Protein 7ZOI (pdb70)

CATH classification: 2.80.10.50

Sequence (124 aa):
KTIWLQGFNNKYVNSKNGQGAMWCDSDAPQAWELFTVVDAGNGKIALRGNNGMYVSSENGEQAITCNRPAIQGWEAFDWLETADGKVSLRGSNNGLFISSENGAAAMTCTRPTASGWEAFGYSVV

Solvent-accessible surface area: 5792 Å² total; per-residue (Å²): 106,37,0,73,5,46,6,112,44,104,80,30,1,13,0,52,52,18,130,44,30,3,82,0,48,15,118,56,42,138,68,102,12,47,0,37,20,30,112,31,34,160,72,60,26,0,2,86,7,60,45,33,54,24,1,0,0,13,61,21,135,115,22,0,11,0,61,62,103,36,61,151,50,92,4,20,0,28,63,66,80,61,111,142,28,90,0,5,0,81,5,58,50,34,39,18,5,0,0,32,55,21,92,44,20,1,26,0,54,75,98,99,45,80,27,98,6,15,0,12,57,49,88,106

Organism: Chitinophaga pinensis (strain ATCC 43595 / DSM 2588 / LMG 13176 / NBRC 15968 / NCIMB 11800 / UQM 2034) (NCBI:txid485918)

B-factor: mean 16.6, std 6.65, range [5.25, 39.19]

Nearest PDB structures (foldseek):
  7zoi-assembly1_A  TM=1.008E+00  e=3.936E-26  Chitinophaga pinensis DSM 2588
  7zoh-assembly3_C  TM=9.986E-01  e=6.927E-21  Chitinophaga pinensis DSM 2588
  7zau-assembly2_C  TM=8.916E-01  e=9.794E-08  Homo sapiens
  3p53-assembly2_B  TM=8.639E-01  e=6.249E-08  Homo sapiens
  4gov-assembly2_B  TM=8.565E-01  e=5.279E-08  Homo sapiens

Radius of gyration: 12.44 Å; Cα contacts (8 Å, |Δi|>4): 358; chains: 1; bounding box: 29×32×31 Å

Secondary structure (DSSP, 8-state):
-EE--B-TTS-EEE-GGGSSB-EEEESS--GGG-EEEEEEETTEEEEE-TTS-EEE-GGGSS--EEEESS--SSS-BEEEE-TTS-EEEE-TTSPEEE-GGGSS--EEEESS--GGG-BB--B-

Foldseek 3Di:
DKKWWQALLRATWFQVLQPDFIARDHNDDDQRRMWDWADPPPQWTWTQHNNRFTWFQVLQPDHIHGHHNDDDQRGTWHWDADPVGWTWTQTNVCFTWFNVSRPDGIHRHHNDDDRRRTIDMDHD

InterPro domains:
  IPR001223 Glycoside hydrolase family 18, catalytic domain [PF00704] (593-853)
  IPR001223 Glycoside hydrolase family 18, catalytic domain [PS51910] (592-871)
  IPR001547 Glycoside hydrolase, family 5 [PF00150] (99-390)
  IPR008999 Actin-crosslinking [SSF50405] (451-570)
  IPR008999 Actin-crosslinking [SSF50405] (889-1008)
  IPR011583 Chitinase II/V-like, catalytic domain [SM00636] (592-853)
  IPR017853 Glycoside hydrolase superfamily [SSF51445] (20-405)
  IPR017853 Glycoside hydrolase superfamily [SSF51445] (591-883)
  IPR026444 Secretion system, C-terminal sorting domain [PF18962] (1039-1115)
  IPR026444 Secretion system, C-terminal sorting domain [TIGR04183] (1039-1115)
  IPR050386 Glycosyl Hydrolase 5 (Cellulase A) [PTHR31297] (25-396)

Structure (mmCIF, N/CA/C/O backbone):
data_7ZOI
#
_entry.id   7ZOI
#
_cell.length_a   31.659
_cell.length_b   53.712
_cell.length_c   56.556
_cell.angle_alpha   90.000
_cell.angle_beta   90.000
_cell.angle_gamma   90.000
#
_symmetry.space_group_name_H-M   'P 21 21 21'
#
loop_
_entity.id
_entity.type
_entity.pdbx_description
1 polymer 'Glycoside hydrolase family 18'
2 water water
#
loop_
_atom_site.group_PDB
_atom_site.id
_atom_site.type_symbol
_atom_site.label_atom_id
_atom_site.label_alt_id
_atom_site.label_comp_id
_atom_site.label_asym_id
_atom_site.label_entity_id
_atom_site.label_seq_id
_atom_site.pdbx_PDB_ins_code
_atom_site.Cartn_x
_atom_site.Cartn_y
_atom_site.Cartn_z
_atom_site.occupancy
_atom_site.B_iso_or_equiv
_atom_site.auth_seq_id
_atom_site.auth_comp_id
_atom_site.auth_asym_id
_atom_site.auth_atom_id
_atom_site.pdbx_PDB_model_num
ATOM 1 N N . LYS A 1 17 ? 17.38600 -6.47100 -25.29900 1.000 28.16000 450 LYS A N 1
ATOM 2 C CA . LYS A 1 17 ? 17.86000 -5.25600 -24.64900 1.000 27.24000 450 LYS A CA 1
ATOM 3 C C . LYS A 1 17 ? 17.59900 -5.30600 -23.14600 1.000 22.91000 450 LYS A C 1
ATOM 4 O O . LYS A 1 17 ? 16.60400 -5.86400 -22.69400 1.000 22.77000 450 LYS A O 1
ATOM 10 N N . THR A 1 18 ? 18.49400 -4.70800 -22.37100 1.000 18.62000 451 THR A N 1
ATOM 11 C CA . THR A 1 18 ? 18.44700 -4.78300 -20.92200 1.000 17.16000 451 THR A CA 1
ATOM 12 C C . THR A 1 18 ? 18.27800 -3.38300 -20.34600 1.000 15.29000 451 THR A C 1
ATOM 13 O O . THR A 1 18 ? 18.92700 -2.43500 -20.79500 1.000 15.81000 451 THR A O 1
ATOM 17 N N . ILE A 1 19 ? 17.37300 -3.24800 -19.37000 1.000 11.30000 452 ILE A N 1
ATOM 18 C CA . ILE A 1 19 ? 16.94300 -1.95100 -18.86400 1.000 11.49000 452 ILE A CA 1
ATOM 19 C C . ILE A 1 19 ? 16.86200 -1.95800 -17.34000 1.000 10.56000 452 ILE A C 1
ATOM 20 O O . ILE A 1 19 ? 16.80700 -3.00900 -16.69500 1.000 10.57000 452 ILE A O 1
ATOM 25 N N . TRP A 1 20 ? 16.85800 -0.75900 -16.76900 1.000 8.23000 453 TRP A N 1
ATOM 26 C CA . TRP A 1 20 ? 16.35400 -0.54300 -15.42200 1.000 7.98000 453 TRP A CA 1
ATOM 27 C C . TRP A 1 20 ? 15.00700 0.15200 -15.52400 1.000 10.37000 453 TRP A C 1
ATOM 28 O O . TRP A 1 20 ? 14.63100 0.67900 -16.57900 1.000 11.20000 453 TRP A O 1
ATOM 39 N N . LEU A 1 21 ? 14.28500 0.17100 -14.40300 1.000 8.41000 454 LEU A N 1
ATOM 40 C CA . LEU A 1 21 ? 12.96800 0.79900 -14.31100 1.000 6.83000 454 LEU A CA 1
ATOM 41 C C . LEU A 1 21 ? 12.91600 1.67800 -13.07000 1.000 6.50000 454 LEU A C 1
ATOM 42 O O . LEU A 1 21 ? 12.95300 1.17000 -11.94900 1.000 9.30000 454 LEU A O 1
ATOM 47 N N . GLN A 1 22 ? 12.85500 2.99300 -13.26300 1.000 6.87000 455 GLN A N 1
ATOM 48 C CA . GLN A 1 22 ? 12.80900 3.94200 -12.15600 1.000 7.43000 455 GLN A CA 1
ATOM 49 C C . GLN A 1 22 ? 11.36700 4.37700 -11.91600 1.000 8.42000 455 GLN A C 1
ATOM 50 O O . GLN A 1 22 ? 10.71400 4.90900 -12.81700 1.000 8.32000 455 GLN A O 1
ATOM 56 N N . GLY A 1 23 ? 10.88200 4.16600 -10.69500 1.000 8.28000 456 GLY A N 1
ATOM 57 C CA . GLY A 1 23 ? 9.51500 4.49200 -10.36100 1.000 8.67000 456 GLY A CA 1
ATOM 58 C C . GLY A 1 23 ? 9.30900 5.94900 -9.98200 1.000 10.09000 456 GLY A C 1
ATOM 59 O O . GLY A 1 23 ? 10.23100 6.76900 -9.96600 1.000 11.12000 456 GLY A O 1
ATOM 60 N N . PHE A 1 24 ? 8.04100 6.25700 -9.66900 1.000 10.68000 457 PHE A N 1
ATOM 61 C CA . PHE A 1 24 ? 7.61200 7.61300 -9.34800 1.000 12.63000 457 PHE A CA 1
ATOM 62 C C . PHE A 1 24 ? 8.36000 8.18700 -8.16000 1.000 12.14000 457 PHE A C 1
ATOM 63 O O . PHE A 1 24 ? 8.57200 9.40300 -8.10100 1.000 12.47000 457 PHE A O 1
ATOM 71 N N . ASN A 1 25 ? 8.74400 7.34200 -7.20100 1.000 10.94000 458 ASN A N 1
ATOM 72 C CA . ASN A 1 25 ? 9.48300 7.71800 -6.00400 1.000 13.08000 458 ASN A CA 1
ATOM 73 C C . ASN A 1 25 ? 10.97800 7.88300 -6.24700 1.000 12.47000 458 ASN A C 1
ATOM 74 O O . ASN A 1 25 ? 11.73500 8.02800 -5.28000 1.000 16.29000 458 ASN A O 1
ATOM 79 N N . ASN A 1 26 ? 11.41800 7.82200 -7.50500 1.000 12.00000 459 ASN A N 1
ATOM 80 C CA . ASN A 1 26 ? 12.82700 7.91800 -7.90600 1.000 12.24000 459 ASN A CA 1
ATOM 81 C C . ASN A 1 26 ? 13.69200 6.76400 -7.38600 1.000 13.27000 459 ASN A C 1
ATOM 82 O O . ASN A 1 26 ? 14.92200 6.87100 -7.35700 1.000 14.44000 459 ASN A O 1
ATOM 87 N N . LYS A 1 27 ? 13.07300 5.65800 -6.97600 1.000 10.56000 460 LYS A N 1
ATOM 88 C CA . LYS A 1 27 ? 13.78000 4.42600 -6.67200 1.000 11.76000 460 LYS A CA 1
ATOM 89 C C . LYS A 1 27 ? 13.61100 3.45800 -7.84700 1.000 10.14000 460 LYS A C 1
ATOM 90 O O . LYS A 1 27 ? 12.90800 3.75100 -8.81500 1.000 9.52000 460 LYS A O 1
ATOM 96 N N . TYR A 1 28 ? 14.26400 2.30300 -7.77100 1.000 11.14000 461 TYR A N 1
ATOM 97 C CA . TYR A 1 28 ? 14.35800 1.37800 -8.89600 1.000 8.89000 461 TYR A CA 1
ATOM 98 C C . TYR A 1 28 ? 13.69100 0.04600 -8.59200 1.000 9.26000 461 TYR A C 1
ATOM 99 O O . TYR A 1 28 ? 13.75500 -0.45300 -7.46700 1.000 10.46000 461 TYR A O 1
ATOM 108 N N . VAL A 1 29 ? 13.02400 -0.49900 -9.61300 1.000 8.38000 462 VAL A N 1
ATOM 109 C CA . VAL A 1 29 ? 12.36300 -1.79800 -9.51600 1.000 7.61000 462 VAL A CA 1
ATOM 110 C C . VAL A 1 29 ? 13.38600 -2.87900 -9.20200 1.000 7.44000 462 VAL A C 1
ATOM 111 O O . VAL A 1 29 ? 14.42200 -3.00100 -9.86600 1.000 6.76000 462 VAL A O 1
ATOM 115 N N . ASN A 1 30 ? 13.05600 -3.72200 -8.22700 1.000 9.78000 463 ASN A N 1
ATOM 116 C CA . ASN A 1 30 ? 13.97400 -4.68700 -7.64700 1.000 10.42000 463 ASN A CA 1
ATOM 117 C C . ASN A 1 30 ? 13.35000 -6.07400 -7.76600 1.000 11.10000 463 ASN A C 1
ATOM 118 O O . ASN A 1 30 ? 12.24700 -6.30500 -7.25700 1.000 9.94000 463 ASN A O 1
ATOM 123 N N . SER A 1 31 ? 14.05400 -6.99400 -8.44300 1.000 8.62000 464 SER A N 1
ATOM 124 C CA . SER A 1 31 ? 13.53900 -8.34600 -8.63200 1.000 7.87000 464 SER A CA 1
ATOM 125 C C . SER A 1 31 ? 13.45000 -9.11300 -7.32200 1.000 10.16000 464 SER A C 1
ATOM 126 O O . SER A 1 31 ? 12.77800 -10.15600 -7.27000 1.000 9.94000 464 SER A O 1
ATOM 129 N N . LYS A 1 32 ? 14.17000 -8.65800 -6.29300 1.000 11.71000 465 LYS A N 1
ATOM 130 C CA . LYS A 1 32 ? 14.32100 -9.38400 -5.03300 1.000 12.99000 465 LYS A CA 1
ATOM 131 C C . LYS A 1 32 ? 14.92800 -10.77100 -5.22800 1.000 14.83000 465 LYS A C 1
ATOM 132 O O . LYS A 1 32 ? 14.79300 -11.64700 -4.36000 1.000 15.18000 465 LYS A O 1
ATOM 138 N N . ASN A 1 33 ? 15.58700 -10.99000 -6.36500 1.000 11.60000 466 ASN A N 1
ATOM 139 C CA . ASN A 1 33 ? 16.18800 -12.28000 -6.68500 1.000 11.06000 466 ASN A CA 1
ATOM 140 C C . ASN A 1 33 ? 15.15400 -13.40700 -6.64900 1.000 14.10000 466 ASN A C 1
ATOM 141 O O . ASN A 1 33 ? 15.47500 -14.55800 -6.35500 1.000 15.98000 466 ASN A O 1
ATOM 146 N N . GLY A 1 34 ? 13.89600 -13.09300 -6.94600 1.000 10.86000 467 GLY A N 1
ATOM 147 C CA . GLY A 1 34 ? 12.83500 -14.08100 -6.94900 1.000 16.08000 467 GLY A CA 1
ATOM 148 C C . GLY A 1 34 ? 12.32600 -14.47600 -5.58200 1.000 13.68000 467 GLY A C 1
ATOM 149 O O . GLY A 1 34 ? 11.47100 -15.36400 -5.48900 1.000 20.78000 467 GLY A O 1
ATOM 150 N N . GLN A 1 35 ? 12.81600 -13.85300 -4.51900 1.000 17.08000 468 GLN A N 1
ATOM 151 C CA . GLN A 1 35 ? 12.38800 -14.18600 -3.16100 1.000 20.35000 468 GLN A CA 1
ATOM 152 C C . GLN A 1 35 ? 11.22300 -13.27300 -2.80900 1.000 21.66000 468 GLN A C 1
ATOM 153 O O . GLN A 1 35 ? 11.40300 -12.16100 -2.31200 1.000 27.95000 468 GLN A O 1
ATOM 159 N N . GLY A 1 36 ? 10.01200 -13.74000 -3.09100 1.000 23.41000 469 GLY A N 1
ATOM 160 C CA . GLY A 1 36 ? 8.82300 -12.98600 -2.75400 1.000 20.25000 469 GLY A CA 1
ATOM 161 C C . GLY A 1 36 ? 8.53600 -11.86400 -3.73700 1.000 17.22000 469 GLY A C 1
ATOM 162 O O . GLY A 1 36 ? 9.01800 -11.83400 -4.87200 1.000 21.72000 469 GLY A O 1
ATOM 163 N N . ALA A 1 37 ? 7.75600 -10.90400 -3.25800 1.000 16.39000 470 ALA A N 1
ATOM 164 C CA . ALA A 1 37 ? 7.19600 -9.86900 -4.10900 1.000 14.31000 470 ALA A CA 1
ATOM 165 C C . ALA A 1 37 ? 8.24200 -8.82500 -4.48900 1.000 15.04000 470 ALA A C 1
ATOM 166 O O . ALA A 1 37 ? 9.17700 -8.53800 -3.73500 1.000 16.06000 470 ALA A O 1
ATOM 168 N N . MET A 1 38 ? 8.06500 -8.25300 -5.67600 1.000 14.23000 471 MET A N 1
ATOM 169 C CA . MET A 1 38 ? 8.92400 -7.17600 -6.15300 1.000 11.72000 471 MET A CA 1
ATOM 170 C C . MET A 1 38 ? 8.52700 -5.85100 -5.51900 1.000 11.94000 471 MET A C 1
ATOM 171 O O . MET A 1 38 ? 7.36300 -5.61300 -5.19200 1.000 13.12000 471 MET A O 1
ATOM 176 N N . TRP A 1 39 ? 9.52200 -4.98400 -5.35600 1.000 13.19000 472 TRP A N 1
ATOM 177 C CA . TRP A 1 39 ? 9.33900 -3.66300 -4.78000 1.000 12.89000 472 TRP A CA 1
ATOM 178 C C . TRP A 1 39 ? 10.13200 -2.67600 -5.60800 1.000 12.09000 472 TRP A C 1
ATOM 179 O O . TRP A 1 39 ? 11.15700 -3.02300 -6.19100 1.000 12.58000 472 TRP A O 1
ATOM 190 N N . CYS A 1 40 ? 9.66700 -1.43300 -5.63000 1.000 10.15000 473 CYS A N 1
ATOM 191 C CA . CYS A 1 40 ? 10.39900 -0.35300 -6.27100 1.000 10.87000 473 CYS A CA 1
ATOM 192 C C . CYS A 1 40 ? 11.08200 0.40000 -5.13400 1.000 12.95000 473 CYS A C 1
ATOM 193 O O . CYS A 1 40 ? 10.66500 1.48600 -4.72900 1.000 14.26000 473 CYS A O 1
ATOM 196 N N . ASP A 1 41 ? 12.15300 -0.20500 -4.60600 1.000 12.93000 474 ASP A N 1
ATOM 197 C CA . ASP A 1 41 ? 12.74700 0.26100 -3.35600 1.000 13.87000 474 ASP A CA 1
ATOM 198 C C . ASP A 1 41 ? 14.26500 0.39600 -3.37900 1.000 17.68000 474 ASP A C 1
ATOM 199 O O . ASP A 1 41 ? 14.86200 0.60700 -2.32000 1.000 18.24000 474 ASP A O 1
ATOM 204 N N . SER A 1 42 ? 14.91300 0.27100 -4.53400 1.000 13.71000 475 SER A N 1
ATOM 205 C CA . SER A 1 42 ? 16.36700 0.34000 -4.58400 1.000 13.83000 475 SER A CA 1
ATOM 206 C C . SER A 1 42 ? 16.83900 1.75000 -4.91300 1.000 14.06000 475 SER A C 1
ATOM 207 O O . SER A 1 42 ? 16.28700 2.41400 -5.79600 1.000 11.68000 475 SER A O 1
ATOM 210 N N . ASP A 1 43 ? 17.86600 2.20800 -4.18600 1.000 15.72000 476 ASP A N 1
ATOM 211 C CA . ASP A 1 43 ? 18.34000 3.58000 -4.35500 1.000 18.07000 476 ASP A CA 1
ATOM 212 C C . ASP A 1 43 ? 18.96500 3.81000 -5.72500 1.000 15.06000 476 ASP A C 1
ATOM 213 O O . ASP A 1 43 ? 18.90200 4.92900 -6.24900 1.000 15.45000 476 ASP A O 1
ATOM 218 N N . ALA A 1 44 ? 19.58700 2.78300 -6.30200 1.000 15.32000 477 ALA A N 1
ATOM 219 C CA . ALA A 1 44 ? 20.30000 2.86900 -7.56900 1.000 13.41000 477 ALA A CA 1
ATOM 220 C C . ALA A 1 44 ? 20.18800 1.51300 -8.25300 1.000 11.61000 477 ALA A C 1
ATOM 221 O O . ALA A 1 44 ? 20.02100 0.49900 -7.56600 1.000 15.02000 477 ALA A O 1
ATOM 223 N N . PRO A 1 45 ? 20.26100 1.45800 -9.58500 1.000 8.54000 478 PRO A N 1
ATOM 224 C CA . PRO A 1 45 ? 20.09900 0.16200 -10.26500 1.000 9.15000 478 PRO A CA 1
ATOM 225 C C . PRO A 1 45 ? 21.42600 -0.57900 -10.28300 1.000 10.61000 478 PRO A C 1
ATOM 226 O O . PRO A 1 45 ? 22.43300 -0.06300 -10.77400 1.000 11.24000 478 PRO A O 1
ATOM 230 N N . GLN A 1 46 ? 21.42300 -1.78400 -9.72100 1.000 9.97000 479 GLN A N 1
ATOM 231 C CA . GLN A 1 46 ? 22.54500 -2.69500 -9.85600 1.000 11.67000 479 GLN A CA 1
ATOM 232 C C . GLN A 1 46 ? 22.01700 -4.01800 -10.40200 1.000 10.44000 479 GLN A C 1
ATOM 233 O O . GLN A 1 46 ? 21.06700 -4.01100 -11.18700 1.000 9.40000 479 GLN A O 1
ATOM 239 N N . ALA A 1 47 ? 22.57100 -5.15300 -9.98500 1.000 13.24000 480 ALA A N 1
ATOM 240 C CA . ALA A 1 47 ? 22.27200 -6.39600 -10.69500 1.000 10.66000 480 ALA A CA 1
ATOM 241 C C . ALA A 1 47 ? 20.79900 -6.78500 -10.57700 1.000 12.56000 480 ALA A C 1
ATOM 242 O O . ALA A 1 47 ? 20.18500 -7.21300 -11.56600 1.000 12.36000 480 ALA A O 1
ATOM 244 N N . TRP A 1 48 ? 20.21300 -6.65800 -9.38100 1.000 10.75000 481 TRP A N 1
ATOM 245 C CA . TRP A 1 48 ? 18.83100 -7.09500 -9.17400 1.000 10.96000 481 TRP A CA 1
ATOM 246 C C . TRP A 1 48 ? 17.81700 -6.13700 -9.77000 1.000 10.88000 481 TRP A C 1
ATOM 247 O O . TRP A 1 48 ? 16.61200 -6.43800 -9.75600 1.000 9.93000 481 TRP A O 1
ATOM 258 N N . GLU A 1 49 ? 18.27200 -4.98500 -10.25400 1.000 7.91000 482 GLU A N 1
ATOM 259 C CA . GLU A 1 49 ? 17.41100 -3.98000 -10.84500 1.000 8.60000 482 GLU A CA 1
ATOM 260 C C . GLU A 1 49 ? 17.47200 -4.00100 -12.37000 1.000 8.86000 482 GLU A C 1
ATOM 261 O O . GLU A 1 49 ? 16.92700 -3.10100 -13.00900 1.000 9.55000 482 GLU A O 1
ATOM 267 N N . LEU A 1 50 ? 18.12300 -4.99800 -12.96400 1.000 7.18000 483 LEU A N 1
ATOM 268 C CA . LEU A 1 50 ? 18.22500 -5.09100 -14.41500 1.000 10.08000 483 LEU A CA 1
ATOM 269 C C . LEU A 1 50 ? 17.28100 -6.15700 -14.95900 1.000 8.74000 483 LEU A C 1
ATOM 270 O O . LEU A 1 50 ? 17.17600 -7.26000 -14.40500 1.000 11.06000 483 LEU A O 1
ATOM 275 N N . PHE A 1 51 ? 16.58800 -5.82100 -16.04800 1.000 9.72000 484 PHE A N 1
ATOM 276 C CA . PHE A 1 51 ? 15.65000 -6.73700 -16.68100 1.000 9.02000 484 PHE A CA 1
ATOM 277 C C . PHE A 1 51 ? 15.89100 -6.76000 -18.18400 1.000 9.16000 484 PHE A C 1
ATOM 278 O O . PHE A 1 51 ? 16.01900 -5.70700 -18.81500 1.000 10.69000 484 PHE A O 1
ATOM 286 N N . THR A 1 52 ? 15.96300 -7.95300 -18.75700 1.000 12.65000 485 THR A N 1
ATOM 287 C CA . THR A 1 52 ? 16.11800 -8.09700 -20.19700 1.000 13.10000 485 THR A CA 1
ATOM 288 C C . THR A 1 52 ? 14.74500 -8.19700 -20.84100 1.000 11.66000 485 THR A C 1
ATOM 289 O O . THR A 1 52 ? 13.89600 -8.98200 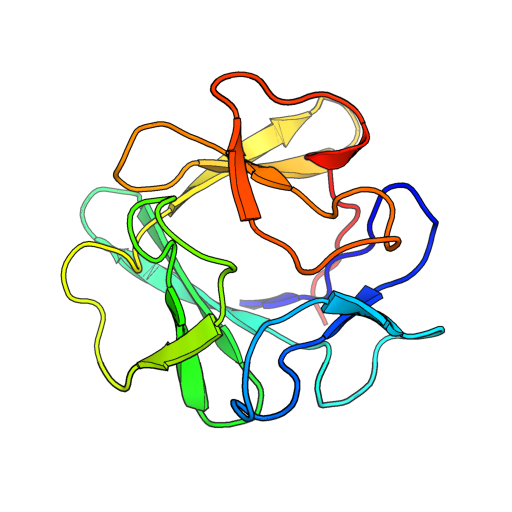-20.39800 1.000 12.55000 485 THR A O 1
ATOM 293 N N . VAL A 1 53 ? 14.52500 -7.37600 -21.86400 1.000 12.95000 486 VAL A N 1
ATOM 294 C CA . VAL A 1 53 ? 13.24900 -7.31100 -22.56400 1.000 15.77000 486 VAL A CA 1
ATOM 295 C C . VAL A 1 53 ? 13.24500 -8.39800 -23.63200 1.000 18.25000 486 VAL A C 1
ATOM 296 O O . VAL A 1 53 ? 14.01500 -8.33900 -24.59400 1.000 24.23000 486 VAL A O 1
ATOM 300 N N . VAL A 1 54 ? 12.37900 -9.39300 -23.45600 1.000 14.82000 487 VAL A N 1
ATOM 301 C CA . VAL A 1 54 ? 12.32300 -10.57500 -24.30600 1.000 16.46000 487 VAL A CA 1
ATOM 302 C C . VAL A 1 54 ? 11.02700 -10.53600 -25.09900 1.000 19.19000 487 VAL A C 1
ATOM 303 O O . VAL A 1 54 ? 9.96900 -10.18200 -24.56400 1.000 20.38000 487 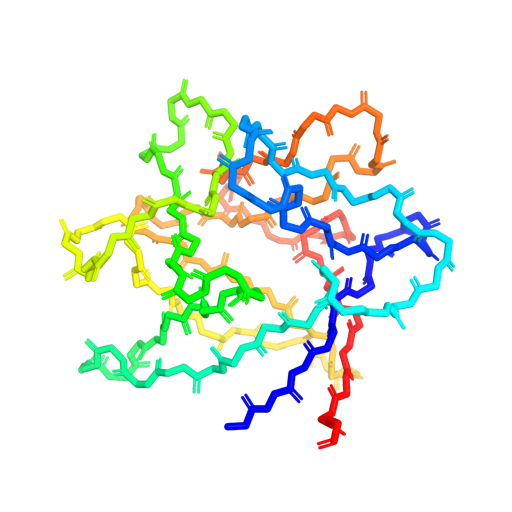VAL A O 1
ATOM 307 N N . ASP A 1 55 ? 11.10900 -10.89600 -26.37600 1.000 21.70000 488 ASP A N 1
ATOM 308 C CA . ASP A 1 55 ? 9.92700 -10.93500 -27.22900 1.000 22.30000 488 ASP A CA 1
ATOM 309 C C . ASP A 1 55 ? 9.05400 -12.10700 -26.80400 1.000 20.41000 488 ASP A C 1
ATOM 310 O O . ASP A 1 55 ? 9.50600 -13.25800 -26.79700 1.000 26.14000 488 ASP A O 1
ATOM 315 N N . ALA A 1 56 ? 7.80800 -11.81900 -26.43900 1.000 21.64000 489 ALA A N 1
ATOM 316 C CA . ALA A 1 56 ? 6.86300 -12.83600 -25.99900 1.000 20.46000 489 ALA A CA 1
ATOM 317 C C . ALA A 1 56 ? 5.89300 -13.25100 -27.09800 1.000 26.57000 489 ALA A C 1
ATOM 318 O O . ALA A 1 56 ? 4.97500 -14.03400 -26.83800 1.000 26.32000 489 ALA A O 1
ATOM 320 N N . GLY A 1 57 ? 6.07600 -12.75200 -28.31200 1.000 27.44000 490 GLY A N 1
ATOM 321 C CA . GLY A 1 57 ? 5.18000 -13.06500 -29.40300 1.000 29.74000 490 GLY A CA 1
ATOM 322 C C . GLY A 1 57 ? 3.98300 -12.13200 -29.45100 1.000 29.10000 490 GLY A C 1
ATOM 323 O O . GLY A 1 57 ? 3.60900 -11.49600 -28.46800 1.000 30.28000 490 GLY A O 1
ATOM 324 N N . ASN A 1 58 ? 3.37800 -12.05700 -30.64100 1.000 35.35000 491 ASN A N 1
ATOM 325 C CA . ASN A 1 58 ? 2.20300 -11.21600 -30.88000 1.000 30.88000 491 ASN A CA 1
ATOM 326 C C . ASN A 1 58 ? 2.43900 -9.77600 -30.44000 1.000 32.24000 491 ASN A C 1
ATOM 327 O O . ASN A 1 58 ? 1.53400 -9.11100 -29.93400 1.000 33.71000 491 ASN A O 1
ATOM 332 N N . GLY A 1 59 ? 3.66700 -9.29300 -30.61700 1.000 26.63000 492 GLY A N 1
ATOM 333 C CA . GLY A 1 59 ? 4.00900 -7.93500 -30.25000 1.000 27.29000 492 GLY A CA 1
ATOM 334 C C . GLY A 1 59 ? 4.08400 -7.65000 -28.76600 1.000 29.69000 492 GLY A C 1
ATOM 335 O O . GLY A 1 59 ? 4.16300 -6.47900 -28.38100 1.000 28.89000 492 GLY A O 1
ATOM 336 N N . LYS A 1 60 ? 4.05700 -8.66800 -27.91500 1.000 26.71000 493 LYS A N 1
ATOM 337 C CA . LYS A 1 60 ? 4.21300 -8.45600 -26.48400 1.000 21.68000 493 LYS A CA 1
ATOM 338 C C . LYS A 1 60 ? 5.63900 -8.79400 -26.05000 1.000 20.99000 493 LYS A C 1
ATOM 339 O O . LYS A 1 60 ? 6.42500 -9.38200 -26.79800 1.000 20.26000 493 LYS A O 1
ATOM 345 N N . ILE A 1 61 ? 5.97500 -8.39500 -24.82000 1.000 17.00000 494 ILE A N 1
ATOM 346 C CA . ILE A 1 61 ? 7.29400 -8.65600 -24.26500 1.000 17.18000 494 ILE A CA 1
ATOM 347 C C . ILE A 1 61 ? 7.16100 -9.26000 -22.87200 1.000 14.02000 494 ILE A C 1
ATOM 348 O O . ILE A 1 61 ? 6.12400 -9.15700 -22.21400 1.000 13.27000 494 ILE A O 1
ATOM 353 N N . ALA A 1 62 ? 8.24900 -9.88000 -22.42900 1.000 14.12000 495 ALA A N 1
ATOM 354 C CA . ALA A 1 62 ? 8.42300 -10.35800 -21.06600 1.000 14.11000 495 ALA A CA 1
ATOM 355 C C . ALA A 1 62 ? 9.68300 -9.71500 -20.50500 1.000 10.51000 495 ALA A C 1
ATOM 356 O O . ALA A 1 62 ? 10.54300 -9.24300 -21.25400 1.000 12.84000 495 ALA A O 1
ATOM 358 N N . LEU A 1 63 ? 9.78900 -9.70600 -19.17800 1.000 8.08000 496 LEU A N 1
ATOM 359 C CA . LEU A 1 63 ? 10.92200 -9.10600 -18.47800 1.000 8.26000 496 LEU A CA 1
ATOM 360 C C . LEU A 1 63 ? 11.65200 -10.18800 -17.69000 1.000 8.16000 496 LEU A C 1
ATOM 361 O O . LEU A 1 63 ? 11.07600 -10.78400 -16.76900 1.000 6.51000 496 LEU A O 1
ATOM 366 N N . ARG A 1 64 ? 12.90400 -10.45900 -18.06500 1.000 7.51000 497 ARG A N 1
ATOM 367 C CA . ARG A 1 64 ? 13.70500 -11.49300 -17.42200 1.000 7.52000 497 ARG A CA 1
ATOM 368 C C . ARG A 1 64 ? 14.64900 -10.81800 -16.43700 1.000 6.64000 497 ARG A C 1
ATOM 369 O O . ARG A 1 64 ? 15.46700 -9.98300 -16.83400 1.000 7.63000 497 ARG A O 1
ATOM 377 N N . GLY A 1 65 ? 14.54500 -11.18900 -15.16200 1.000 6.30000 498 GLY A N 1
ATOM 378 C CA . GLY A 1 65 ? 15.33000 -10.56500 -14.11800 1.000 7.57000 498 GLY A CA 1
ATOM 379 C C . GLY A 1 65 ? 16.69500 -11.21700 -13.95600 1.000 7.92000 498 GLY A C 1
ATOM 380 O O . GLY A 1 65 ? 17.10400 -12.09200 -14.72600 1.000 7.86000 498 GLY A O 1
ATOM 381 N N . ASN A 1 66 ? 17.41200 -10.77100 -12.91500 1.000 6.99000 499 ASN A N 1
ATOM 382 C CA . ASN A 1 66 ? 18.79200 -11.21100 -12.71900 1.000 9.06000 499 ASN A CA 1
ATOM 383 C C . ASN A 1 66 ? 18.88300 -12.70800 -12.47600 1.000 9.92000 499 ASN A C 1
ATOM 384 O O . ASN A 1 66 ? 19.90600 -13.32800 -12.79500 1.000 9.61000 499 ASN A O 1
ATOM 389 N N . ASN A 1 67 ? 17.83800 -13.30400 -11.90200 1.000 7.45000 500 ASN A N 1
ATOM 390 C CA . ASN A 1 67 ? 17.79600 -14.73200 -11.61600 1.000 8.06000 500 ASN A CA 1
ATOM 391 C C . ASN A 1 67 ? 17.39400 -15.57700 -12.82600 1.000 9.82000 500 ASN A C 1
ATOM 392 O O . ASN A 1 67 ? 17.20900 -16.79500 -12.68000 1.000 10.32000 500 ASN A O 1
ATOM 397 N N . GLY A 1 68 ? 17.24600 -14.96400 -13.99900 1.000 8.65000 501 GLY A N 1
ATOM 398 C CA . GLY A 1 68 ? 16.85600 -15.67400 -15.19800 1.000 5.25000 501 GLY A CA 1
ATOM 399 C C . GLY A 1 68 ? 15.37200 -15.95100 -15.32400 1.000 7.41000 501 GLY A C 1
ATOM 400 O O . GLY A 1 68 ? 14.95400 -16.55100 -16.32100 1.000 10.08000 501 GLY A O 1
ATOM 401 N N . MET A 1 69 ? 14.56000 -15.52800 -14.35800 1.000 6.82000 502 MET A N 1
ATOM 402 C CA . MET A 1 69 ? 13.12700 -15.78400 -14.34000 1.000 6.63000 502 MET A CA 1
ATOM 403 C C . MET A 1 69 ? 12.38300 -14.58400 -14.91000 1.000 6.83000 502 MET A C 1
ATOM 404 O O . MET A 1 69 ? 12.95400 -13.51300 -15.12400 1.000 6.19000 502 MET A O 1
ATOM 409 N N . TYR A 1 70 ? 11.08500 -14.76700 -15.12800 1.000 5.39000 503 TYR A N 1
ATOM 410 C CA . TYR A 1 70 ? 10.23200 -13.75000 -15.72900 1.000 6.98000 503 TYR A CA 1
ATOM 411 C C . TYR A 1 70 ? 9.28100 -13.11700 -14.71900 1.000 6.10000 503 TYR A C 1
ATOM 412 O O . TYR A 1 70 ? 8.72400 -13.79700 -13.85300 1.000 8.45000 503 TYR A O 1
ATOM 421 N N . VAL A 1 71 ? 9.08600 -11.80700 -14.86700 1.000 6.92000 504 VAL A N 1
ATOM 422 C CA . VAL A 1 71 ? 8.10100 -11.07900 -14.07600 1.000 7.33000 504 VAL A CA 1
ATOM 423 C C . VAL A 1 71 ? 6.70800 -11.57100 -14.42900 1.000 8.34000 504 VAL A C 1
ATOM 424 O O . VAL A 1 71 ? 6.37400 -11.75800 -15.60700 1.000 8.33000 504 VAL A O 1
ATOM 428 N N . SER A 1 72 ? 5.88900 -11.79400 -13.41000 1.000 8.85000 505 SER A N 1
ATOM 429 C CA . SER A 1 72 ? 4.53300 -12.29400 -13.57800 1.000 9.01000 505 SER A CA 1
ATOM 430 C C . SER A 1 72 ? 3.55200 -11.30400 -12.97800 1.000 11.46000 505 SER A C 1
ATOM 431 O O . SER A 1 72 ? 3.74900 -10.82700 -11.85800 1.000 8.38000 505 SER A O 1
ATOM 434 N N . SER A 1 73 ? 2.47100 -11.03900 -13.71400 1.000 11.88000 506 SER A N 1
ATOM 435 C CA . SER A 1 73 ? 1.38600 -10.17900 -13.25300 1.000 12.10000 506 SER A CA 1
ATOM 436 C C . SER A 1 73 ? 0.61500 -10.77300 -12.08900 1.000 14.69000 506 SER A C 1
ATOM 437 O O . SER A 1 73 ? -0.13900 -10.04300 -11.43400 1.000 13.99000 506 SER A O 1
ATOM 440 N N . GLU A 1 74 ? 0.76200 -12.07400 -11.84000 1.000 14.17000 507 GLU A N 1
ATOM 441 C CA . GLU A 1 74 ? -0.01600 -12.78700 -10.82200 1.000 15.46000 507 GLU A CA 1
ATOM 442 C C . GLU A 1 74 ? -1.52100 -12.56400 -10.97300 1.000 17.18000 507 GLU A C 1
ATOM 443 O O . GLU A 1 74 ? -2.26300 -12.60000 -9.99200 1.000 16.04000 507 GLU A O 1
ATOM 449 N N . ASN A 1 75 ? -1.97700 -12.31300 -12.20400 1.000 11.42000 508 ASN A N 1
ATOM 450 C CA . ASN A 1 75 ? -3.38000 -12.02000 -12.50200 1.000 17.08000 508 ASN A CA 1
ATOM 451 C C . ASN A 1 75 ? -3.91200 -10.81200 -11.72800 1.000 18.47000 508 ASN A C 1
ATOM 452 O O . ASN A 1 75 ? -5.12800 -10.59000 -11.67000 1.000 17.97000 508 ASN A O 1
ATOM 457 N N . GLY A 1 76 ? -3.03000 -10.00300 -11.15100 1.000 17.08000 509 GLY A N 1
ATOM 458 C CA . GLY A 1 76 ? -3.50000 -8.90300 -10.34100 1.000 20.24000 509 GLY A CA 1
ATOM 459 C C . GLY A 1 76 ? -4.18900 -9.33700 -9.07100 1.000 21.90000 509 GLY A C 1
ATOM 460 O O . GLY A 1 76 ? -4.91800 -8.54100 -8.47400 1.000 27.28000 509 GLY A O 1
ATOM 461 N N . GLU A 1 77 ? -3.98500 -10.59000 -8.65200 1.000 22.43000 510 GLU A N 1
ATOM 462 C CA . GLU A 1 77 ? -4.54300 -11.13000 -7.41900 1.000 21.81000 510 GLU A CA 1
ATOM 463 C C . GLU A 1 77 ? -3.60600 -10.98600 -6.23700 1.000 24.32000 510 GLU A C 1
ATOM 464 O O . GLU A 1 77 ? -4.05600 -11.08100 -5.08900 1.000 26.52000 510 GLU A O 1
ATOM 470 N N . GLN A 1 78 ? -2.31300 -10.81500 -6.49000 1.000 21.25000 511 GLN A N 1
ATOM 471 C CA . GLN A 1 78 ? -1.33400 -10.58200 -5.44300 1.000 22.53000 511 GLN A CA 1
ATOM 472 C C . GLN A 1 78 ? -0.19500 -9.77900 -6.05000 1.000 15.80000 511 GLN A C 1
ATOM 473 O O . GLN A 1 78 ? -0.18900 -9.48700 -7.24800 1.000 18.82000 511 GLN A O 1
ATOM 479 N N . ALA A 1 79 ? 0.75600 -9.39700 -5.21100 1.000 15.73000 512 ALA A N 1
ATOM 480 C CA . ALA A 1 79 ? 1.88000 -8.60300 -5.69200 1.000 13.37000 512 ALA A CA 1
ATOM 481 C C . ALA A 1 79 ? 2.66400 -9.37500 -6.75200 1.000 15.03000 512 ALA A C 1
ATOM 482 O O . ALA A 1 79 ? 2.71300 -10.60900 -6.75300 1.000 14.21000 512 ALA A O 1
ATOM 484 N N . ILE A 1 80 ? 3.25900 -8.63500 -7.68300 1.000 13.96000 513 ILE A N 1
ATOM 485 C CA . ILE A 1 80 ? 4.01100 -9.27000 -8.75400 1.000 9.89000 513 ILE A CA 1
ATOM 486 C C . ILE A 1 80 ? 5.30900 -9.87200 -8.21900 1.000 9.80000 513 ILE A C 1
ATOM 487 O O . ILE A 1 80 ? 5.84800 -9.47300 -7.17900 1.000 9.63000 513 ILE A O 1
ATOM 492 N N . THR A 1 81 ? 5.83100 -10.83700 -8.97100 1.000 11.60000 514 THR A N 1
ATOM 493 C CA . THR A 1 81 ? 7.00900 -11.59400 -8.58900 1.000 11.21000 514 THR A CA 1
ATOM 494 C C . THR A 1 81 ? 7.89300 -11.76800 -9.81700 1.000 9.39000 514 THR A C 1
ATOM 495 O O . THR A 1 81 ? 7.45800 -11.55700 -10.95300 1.000 10.49000 514 THR A O 1
ATOM 499 N N . CYS A 1 82 ? 9.13800 -12.19500 -9.58800 1.000 7.70000 515 CYS A N 1
ATOM 500 C CA . CYS A 1 82 ? 10.05700 -12.54200 -10.67100 1.000 8.07000 515 CYS A CA 1
ATOM 501 C C . CYS A 1 82 ? 10.59700 -13.95100 -10.42700 1.000 8.60000 515 CYS A C 1
ATOM 502 O O . CYS A 1 82 ? 11.75900 -14.11700 -10.06000 1.000 8.23000 515 CYS A O 1
ATOM 505 N N . ASN A 1 83 ? 9.75500 -14.96300 -10.65700 1.000 9.33000 516 ASN A N 1
ATOM 506 C CA . ASN A 1 83 ? 10.11400 -16.33300 -10.30500 1.000 10.65000 516 ASN A CA 1
ATOM 507 C C . ASN A 1 83 ? 9.68200 -17.38100 -11.32700 1.000 10.27000 516 ASN A C 1
ATOM 508 O O . ASN A 1 83 ? 9.83500 -18.58000 -11.05600 1.000 14.89000 516 ASN A O 1
ATOM 513 N N . ARG A 1 84 ? 9.17100 -16.99600 -12.47500 1.000 8.45000 517 ARG A N 1
ATOM 514 C CA . ARG A 1 84 ? 8.65200 -18.02300 -13.38700 1.000 8.82000 517 ARG A CA 1
ATOM 515 C C . ARG A 1 84 ? 9.68700 -18.37100 -14.43700 1.000 10.24000 517 ARG A C 1
ATOM 516 O O . ARG A 1 84 ? 10.29100 -17.46400 -15.03200 1.000 9.93000 517 ARG A O 1
ATOM 524 N N . PRO A 1 85 ? 9.91000 -19.65900 -14.69800 1.000 10.09000 518 PRO A N 1
ATOM 525 C CA . PRO A 1 85 ? 10.89200 -20.06300 -15.70700 1.000 9.78000 518 PRO A CA 1
ATOM 526 C C . PRO A 1 85 ? 10.36200 -20.02800 -17.12900 1.000 14.01000 518 PRO A C 1
ATOM 527 O O . PRO A 1 85 ? 11.12900 -20.30000 -18.05800 1.000 17.76000 518 PRO A O 1
ATOM 531 N N . ALA A 1 86 ? 9.08200 -19.72100 -17.32300 1.000 13.30000 519 ALA A N 1
ATOM 532 C CA . ALA A 1 86 ? 8.45400 -19.75600 -18.63300 1.000 17.15000 519 ALA A CA 1
ATOM 533 C C . ALA A 1 86 ? 7.43700 -18.62800 -18.73000 1.000 19.76000 519 ALA A C 1
ATOM 534 O O . ALA A 1 86 ? 6.89400 -18.16500 -17.72500 1.000 16.62000 519 ALA A O 1
ATOM 536 N N . ILE A 1 87 ? 7.16700 -18.20800 -19.96400 1.000 21.51000 520 ILE A N 1
ATOM 537 C CA . ILE A 1 87 ? 6.12900 -17.22200 -20.25600 1.000 20.61000 520 ILE A CA 1
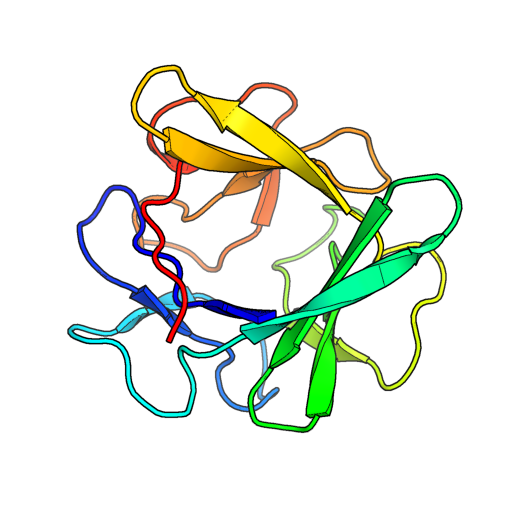ATOM 538 C C . ILE A 1 87 ? 4.82700 -17.98300 -20.52100 1.000 24.84000 520 ILE A C 1
ATOM 539 O O . ILE A 1 87 ? 4.68200 -18.62900 -21.56200 1.000 29.22000 520 ILE A O 1
ATOM 544 N N . GLN A 1 88 ? 3.87100 -17.91900 -19.57100 1.000 23.16000 521 GLN A N 1
ATOM 545 C CA . GLN A 1 88 ? 2.75800 -18.87000 -19.51600 1.000 24.42000 521 GLN A CA 1
ATOM 546 C C . GLN A 1 88 ? 1.40400 -18.21500 -19.21700 1.000 27.07000 521 GLN A C 1
ATOM 547 O O . GLN A 1 88 ? 0.56500 -18.81300 -18.52900 1.000 26.40000 521 GLN A O 1
ATOM 553 N N . GLY A 1 89 ? 1.16100 -17.00700 -19.71300 1.000 22.65000 522 GLY A N 1
ATOM 554 C CA . GLY A 1 89 ? -0.15400 -16.41200 -19.55500 1.000 18.93000 522 GLY A CA 1
ATOM 555 C C . GLY A 1 89 ? -0.19100 -15.12900 -18.75100 1.000 17.35000 522 GLY A C 1
ATOM 556 O O . GLY A 1 89 ? -0.95500 -14.21900 -19.08200 1.000 23.15000 522 GLY A O 1
ATOM 557 N N . TRP A 1 90 ? 0.60600 -15.04600 -17.68500 1.000 13.91000 523 TRP A N 1
ATOM 558 C CA . TRP A 1 90 ? 0.68400 -13.86000 -16.84300 1.000 11.23000 523 TRP A CA 1
ATOM 559 C C . TRP A 1 90 ? 2.01000 -13.12500 -17.00000 1.000 11.57000 523 TRP A C 1
ATOM 560 O O . TRP A 1 90 ? 2.28900 -12.18900 -16.24000 1.000 11.10000 523 TRP A O 1
ATOM 571 N N . GLU A 1 91 ? 2.83200 -13.51300 -17.97100 1.000 10.78000 524 GLU A N 1
ATOM 572 C CA . GLU A 1 91 ? 4.18900 -12.99100 -18.06700 1.000 7.83000 524 GLU A CA 1
ATOM 573 C C . GLU A 1 91 ? 4.42500 -12.17000 -19.33500 1.000 11.00000 524 GLU A C 1
ATOM 574 O O . GLU A 1 91 ? 5.56200 -11.75200 -19.58900 1.000 12.63000 524 GLU A O 1
ATOM 580 N N . ALA A 1 92 ? 3.38600 -11.91300 -20.13100 1.000 13.20000 525 ALA A N 1
ATOM 581 C CA . ALA A 1 92 ? 3.50200 -11.14000 -21.36000 1.000 16.75000 525 ALA A CA 1
ATOM 582 C C . ALA A 1 92 ? 2.84700 -9.7810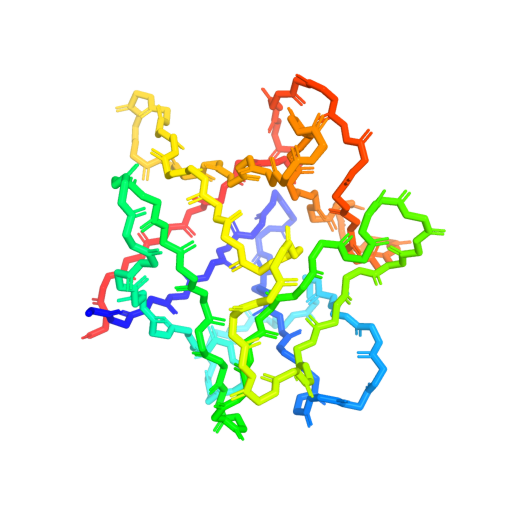0 -21.15300 1.000 14.52000 525 ALA A C 1
ATOM 583 O O . ALA A 1 92 ? 1.73000 -9.70000 -20.63800 1.000 15.26000 525 ALA A O 1
ATOM 585 N N . PHE A 1 93 ? 3.55300 -8.72100 -21.53900 1.000 14.59000 526 PHE A N 1
ATOM 586 C CA . PHE A 1 93 ? 3.12100 -7.35200 -21.30500 1.000 14.87000 526 PHE A CA 1
ATOM 587 C C . PHE A 1 93 ? 3.18200 -6.55400 -22.60300 1.000 15.29000 526 PHE A C 1
ATOM 588 O O . PHE A 1 93 ? 3.99400 -6.83200 -23.48800 1.000 19.01000 526 PHE A O 1
ATOM 596 N N . ASP A 1 94 ? 2.30700 -5.55600 -22.71400 1.000 18.54000 527 ASP A N 1
ATOM 597 C CA . ASP A 1 94 ? 2.40200 -4.56300 -23.7780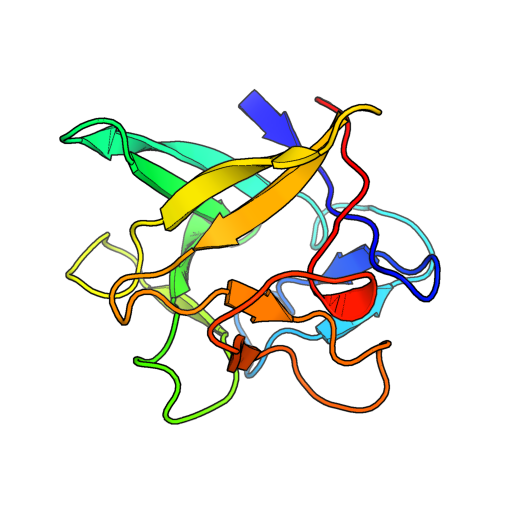0 1.000 16.75000 527 ASP A CA 1
ATOM 598 C C . ASP A 1 94 ? 3.26900 -3.40100 -23.31300 1.000 13.57000 527 ASP A C 1
ATOM 599 O O . ASP A 1 94 ? 3.07000 -2.87700 -22.21500 1.000 16.64000 527 ASP A O 1
ATOM 604 N N . TRP A 1 95 ? 4.22600 -3.00400 -24.14900 1.000 17.99000 528 TRP A N 1
ATOM 605 C CA . TRP A 1 95 ? 5.12400 -1.88600 -23.86300 1.000 17.81000 528 TRP A CA 1
ATOM 606 C C . TRP A 1 95 ? 4.47000 -0.60300 -24.36300 1.000 19.38000 528 TRP A C 1
ATOM 607 O O . TRP A 1 95 ? 4.36200 -0.38900 -25.57200 1.000 21.40000 528 TRP A O 1
ATOM 618 N N . LEU A 1 96 ? 4.02900 0.24900 -23.44300 1.000 19.91000 529 LEU A N 1
ATOM 619 C CA . LEU A 1 96 ? 3.35300 1.49700 -23.78900 1.000 18.42000 529 LEU A CA 1
ATOM 620 C C . LEU A 1 96 ? 4.14200 2.66600 -23.21700 1.000 21.06000 529 LEU A C 1
ATOM 621 O O . LEU A 1 96 ? 4.53000 2.64100 -22.04600 1.000 23.05000 529 LEU A O 1
ATOM 626 N N . GLU A 1 97 ? 4.38700 3.68600 -24.03300 1.000 23.52000 530 GLU A N 1
ATOM 627 C CA . GLU A 1 97 ? 5.25400 4.77700 -23.61500 1.000 22.65000 530 GLU A CA 1
ATOM 628 C C . GLU A 1 97 ? 4.51800 6.10700 -23.55400 1.000 22.68000 530 GLU A C 1
ATOM 629 O O . GLU A 1 97 ? 3.57800 6.35800 -24.31200 1.000 26.83000 530 GLU A O 1
ATOM 635 N N . THR A 1 98 ? 4.95500 6.95400 -22.62400 1.000 22.33000 531 THR A N 1
ATOM 636 C CA . THR A 1 98 ? 4.49500 8.33000 -22.55800 1.000 21.53000 531 THR A CA 1
ATOM 637 C C . THR A 1 98 ? 5.27000 9.17500 -23.56000 1.000 20.92000 531 THR A C 1
ATOM 638 O O . THR A 1 98 ? 6.16000 8.69200 -24.26800 1.000 23.36000 531 THR A O 1
ATOM 642 N N . ALA A 1 99 ? 4.93000 10.46600 -23.61600 1.000 26.71000 532 ALA A N 1
ATOM 643 C CA . ALA A 1 99 ? 5.53300 11.34800 -24.61000 1.000 25.54000 532 ALA A CA 1
ATOM 644 C C . ALA A 1 99 ? 7.02900 11.52300 -24.37400 1.000 21.75000 532 ALA A C 1
ATOM 645 O O . ALA A 1 99 ? 7.81300 11.54300 -25.32900 1.000 24.87000 532 ALA A O 1
ATOM 647 N N . ASP A 1 100 ? 7.44900 11.63700 -23.11700 1.000 21.36000 533 ASP A N 1
ATOM 648 C CA . ASP A 1 100 ? 8.85800 11.84800 -22.80800 1.000 20.97000 533 ASP A CA 1
ATOM 649 C C . ASP A 1 100 ? 9.62800 10.54800 -22.62100 1.000 20.00000 533 ASP A C 1
ATOM 650 O O . ASP A 1 100 ? 10.73900 10.57100 -22.08400 1.000 18.57000 533 ASP A O 1
ATOM 655 N N . GLY A 1 101 ? 9.06900 9.41900 -23.04100 1.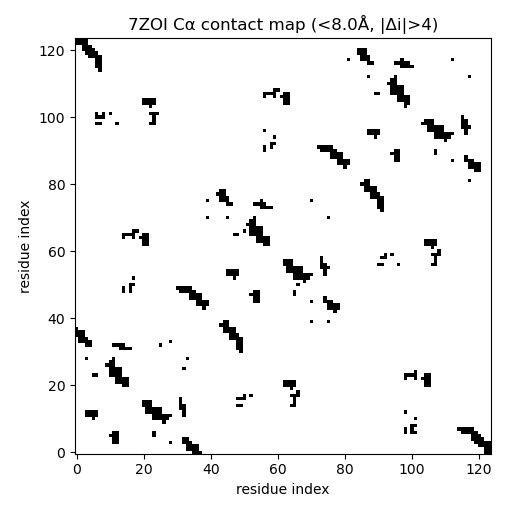000 19.77000 534 GLY A N 1
ATOM 656 C CA . GLY A 1 101 ? 9.82200 8.18900 -23.05800 1.000 19.87000 534 GLY A CA 1
ATOM 657 C C . GLY A 1 101 ? 9.81600 7.40000 -21.77500 1.000 16.38000 534 GLY A C 1
ATOM 658 O O . GLY A 1 101 ? 10.71500 6.57300 -21.57800 1.000 19.61000 534 GLY A O 1
ATOM 659 N N . LYS A 1 102 ? 8.85700 7.63600 -20.88600 1.000 14.59000 535 LYS A N 1
ATOM 660 C CA . LYS A 1 102 ? 8.61600 6.70900 -19.79000 1.000 15.85000 535 LYS A CA 1
ATOM 661 C C . LYS A 1 102 ? 7.77000 5.54500 -20.29000 1.000 16.17000 535 LYS A C 1
ATOM 662 O O . LYS A 1 102 ? 7.02300 5.67200 -21.26300 1.000 18.40000 535 LYS A O 1
ATOM 668 N N . VAL A 1 103 ? 7.89800 4.39900 -19.62900 1.000 12.43000 536 VAL A N 1
ATOM 669 C CA . VAL A 1 103 ? 7.24500 3.17400 -20.07700 1.000 12.74000 536 VAL A CA 1
ATOM 670 C C . VAL A 1 103 ? 6.18100 2.75000 -19.07400 1.000 12.08000 536 VAL A C 1
ATOM 671 O O . VAL A 1 103 ? 6.36400 2.87900 -17.85500 1.000 10.42000 536 VAL A O 1
ATOM 675 N N . SER A 1 104 ? 5.06300 2.24700 -19.59600 1.000 11.55000 537 SER A N 1
ATOM 676 C CA . SER A 1 104 ? 4.03200 1.59100 -18.80500 1.000 10.91000 537 SER A CA 1
ATOM 677 C C . SER A 1 104 ? 3.83300 0.18400 -19.34400 1.000 11.82000 537 SER A C 1
ATOM 678 O O . SER A 1 104 ? 3.91700 -0.04200 -20.55400 1.000 13.59000 537 SER A O 1
ATOM 681 N N . LEU A 1 105 ? 3.59100 -0.76500 -18.44600 1.000 10.49000 538 LEU A N 1
ATOM 682 C CA . LEU A 1 105 ? 3.55700 -2.18100 -18.80200 1.000 12.61000 538 LEU A CA 1
ATOM 683 C C . LEU A 1 105 ? 2.17700 -2.74000 -18.47000 1.000 10.42000 538 LEU A C 1
ATOM 684 O O . LEU A 1 105 ? 1.79300 -2.83000 -17.29600 1.000 10.74000 538 LEU A O 1
ATOM 689 N N . ARG A 1 106 ? 1.44500 -3.12600 -19.50900 1.000 11.32000 539 ARG A N 1
ATOM 690 C CA . ARG A 1 106 ? 0.06700 -3.58700 -19.39400 1.000 13.53000 539 ARG A CA 1
ATOM 691 C C . ARG A 1 106 ? 0.04600 -5.10600 -19.49900 1.000 12.97000 539 ARG A C 1
ATOM 692 O O . ARG A 1 106 ? 0.50000 -5.66900 -20.50100 1.000 16.74000 539 ARG A O 1
ATOM 700 N N . GLY A 1 107 ? -0.47500 -5.75700 -18.46500 1.000 13.30000 540 GLY A N 1
ATOM 701 C CA . GLY A 1 107 ? -0.44800 -7.19800 -18.36600 1.000 16.45000 540 GLY A CA 1
ATOM 702 C C . GLY A 1 107 ? -1.65000 -7.86900 -19.00600 1.000 22.95000 540 GLY A C 1
ATOM 703 O O . GLY A 1 107 ? -2.43900 -7.26200 -19.73900 1.000 20.16000 540 GLY A O 1
ATOM 704 N N . SER A 1 108 ? -1.78600 -9.16500 -18.68800 1.000 23.84000 541 SER A N 1
ATOM 705 C CA . SER A 1 108 ? -2.78100 -10.02100 -19.32900 1.000 25.16000 541 SER A CA 1
ATOM 706 C C . SER A 1 108 ? -4.19400 -9.55400 -19.02100 1.000 24.68000 541 SER A C 1
ATOM 707 O O . SER A 1 108 ? -5.05600 -9.52700 -19.90800 1.000 27.27000 541 SER A O 1
ATOM 710 N N A ASN A 1 109 ? -4.44100 -9.19000 -17.76700 0.670 22.95000 542 ASN A N 1
ATOM 711 N N B ASN A 1 109 ? -4.46900 -9.18200 -17.77000 0.330 22.95000 542 ASN A N 1
ATOM 712 C CA A ASN A 1 109 ? -5.70800 -8.65100 -17.30300 0.670 22.86000 542 ASN A CA 1
ATOM 713 C CA B ASN A 1 109 ? -5.80500 -8.69100 -17.44700 0.330 22.83000 542 ASN A CA 1
ATOM 714 C C A ASN A 1 109 ? -6.03200 -7.28300 -17.90100 0.670 24.09000 542 ASN A C 1
ATOM 715 C C B ASN A 1 109 ? -6.15100 -7.39600 -18.16700 0.330 23.73000 542 ASN A C 1
ATOM 716 O O A ASN A 1 109 ? -7.08800 -6.72900 -17.57200 0.670 25.97000 542 ASN A O 1
ATOM 717 O O B ASN A 1 109 ? -7.32400 -7.00900 -18.18400 0.330 25.09000 542 ASN A O 1
ATOM 726 N N . GLY A 1 110 ? -5.16900 -6.72600 -18.76100 1.000 22.34000 543 GLY A N 1
ATOM 727 C CA . GLY A 1 110 ? -5.34800 -5.38500 -19.27500 1.000 21.36000 543 GLY A CA 1
ATOM 728 C C . GLY A 1 110 ? -4.91800 -4.29800 -18.31300 1.000 22.38000 543 GLY A C 1
ATOM 729 O O . GLY A 1 110 ? -5.07200 -3.11300 -18.63200 1.000 22.74000 543 GLY A O 1
ATOM 730 N N . LEU A 1 111 ? -4.38600 -4.67000 -17.15000 1.000 17.03000 544 LEU A N 1
ATOM 731 C CA . LEU A 1 111 ? -4.00100 -3.77400 -16.07200 1.000 14.66000 544 LEU A CA 1
ATOM 732 C C . LEU A 1 111 ? -2.50200 -3.50200 -16.10000 1.000 15.19000 544 LEU A C 1
ATOM 733 O O . LEU A 1 111 ? -1.71100 -4.27300 -16.65500 1.000 15.22000 544 LEU A O 1
ATOM 738 N N . PHE A 1 112 ? -2.12400 -2.40500 -15.44400 1.000 12.11000 545 PHE A N 1
ATOM 739 C CA . PHE A 1 112 ? -0.77200 -1.85900 -15.49900 1.000 10.37000 545 PHE A CA 1
ATOM 740 C C . PHE A 1 112 ? 0.01800 -2.19800 -14.24200 1.000 13.34000 545 PHE A C 1
ATOM 741 O O . PHE A 1 112 ? -0.52100 -2.17600 -13.13200 1.000 10.01000 545 PHE A O 1
ATOM 749 N N . ILE A 1 113 ? 1.31400 -2.49500 -14.42800 1.000 11.71000 546 ILE A N 1
ATOM 750 C CA . ILE A 1 113 ? 2.23800 -2.60600 -13.30100 1.000 13.58000 546 ILE A CA 1
ATOM 751 C C . ILE A 1 113 ? 2.34800 -1.25700 -12.58900 1.000 8.60000 546 ILE A C 1
ATOM 752 O O . ILE A 1 113 ? 2.54800 -0.21700 -13.23000 1.000 11.17000 546 ILE A O 1
ATOM 757 N N . SER A 1 114 ? 2.24600 -1.26900 -11.25300 1.000 11.42000 547 SER A N 1
ATOM 758 C CA . SER A 1 114 ? 2.39800 -0.07000 -10.42500 1.000 13.71000 547 SER A CA 1
ATOM 759 C C . SER A 1 114 ? 3.57300 -0.16600 -9.45800 1.000 14.62000 547 SER A C 1
ATOM 760 O O . SER A 1 114 ? 3.75800 -1.17900 -8.77000 1.000 14.68000 547 SER A O 1
ATOM 763 N N . SER A 1 115 ? 4.34700 0.92300 -9.37600 1.000 10.59000 548 SER A N 1
ATOM 764 C CA . SER A 1 115 ? 5.36500 1.01400 -8.34600 1.000 12.52000 548 SER A CA 1
ATOM 765 C C . SER A 1 115 ? 4.75800 1.14400 -6.96100 1.000 14.83000 548 SER A C 1
ATOM 766 O O . SER A 1 115 ? 5.47200 0.93900 -5.97600 1.000 15.77000 548 SER A O 1
ATOM 769 N N . GLU A 1 116 ? 3.47600 1.50500 -6.86900 1.000 17.09000 549 GLU A N 1
ATOM 770 C CA . GLU A 1 116 ? 2.81400 1.79100 -5.59000 1.000 21.45000 549 GLU A CA 1
ATOM 771 C C . GLU A 1 116 ? 3.53000 2.89100 -4.81200 1.000 22.66000 549 GLU A C 1
ATOM 772 O O . GLU A 1 116 ? 3.47200 2.94000 -3.58000 1.000 21.60000 549 GLU A O 1
ATOM 778 N N . ASN A 1 117 ? 4.24000 3.76500 -5.52600 1.000 20.23000 550 ASN A N 1
ATOM 779 C CA . ASN A 1 117 ? 5.10100 4.78100 -4.92000 1.000 19.49000 550 ASN A CA 1
ATOM 780 C C . ASN A 1 117 ? 6.06100 4.20900 -3.87600 1.000 24.37000 550 ASN A C 1
ATOM 781 O O . ASN A 1 117 ? 6.51600 4.93200 -2.98500 1.000 24.32000 550 ASN A O 1
ATOM 786 N N . GLY A 1 118 ? 6.38100 2.91700 -3.95700 1.000 17.76000 551 GLY A N 1
ATOM 787 C CA . GLY A 1 118 ? 7.35800 2.31400 -3.07500 1.000 22.15000 551 GLY A CA 1
ATOM 788 C C . GLY A 1 118 ? 6.92700 2.07600 -1.64400 1.000 22.32000 551 GLY A C 1
ATOM 789 O O . GLY A 1 118 ? 7.77600 1.72800 -0.81600 1.000 25.03000 551 GLY A O 1
ATOM 790 N N . ALA A 1 119 ? 5.64900 2.25400 -1.30800 1.000 25.22000 552 ALA A N 1
ATOM 791 C CA . ALA A 1 119 ? 5.17400 2.00700 0.05200 1.000 29.40000 552 ALA A CA 1
ATOM 792 C C . ALA A 1 119 ? 4.33000 0.74100 0.15700 1.000 28.60000 552 ALA A C 1
ATOM 793 O O . ALA A 1 119 ? 3.59300 0.56600 1.13200 1.000 26.35000 552 ALA A O 1
ATOM 795 N N . ALA A 1 120 ? 4.42600 -0.13600 -0.84000 1.000 26.21000 553 ALA A N 1
ATOM 796 C CA . ALA A 1 120 ? 3.73400 -1.41500 -0.91500 1.000 21.57000 553 ALA A CA 1
ATOM 797 C C . ALA A 1 120 ? 4.40300 -2.19000 -2.03900 1.000 23.00000 553 ALA A C 1
ATOM 798 O O . ALA A 1 120 ? 5.03000 -1.59800 -2.92300 1.000 20.10000 553 ALA A O 1
ATOM 800 N N . ALA A 1 121 ? 4.28000 -3.51500 -1.99100 1.000 19.80000 554 ALA A N 1
ATOM 801 C CA . ALA A 1 121 ? 4.83900 -4.34300 -3.05300 1.000 17.50000 554 ALA A CA 1
ATOM 802 C C . ALA A 1 121 ? 4.18300 -3.97800 -4.37700 1.000 17.25000 554 ALA A C 1
ATOM 803 O O . ALA A 1 121 ? 3.02900 -3.54500 -4.42000 1.000 18.93000 554 ALA A O 1
ATOM 805 N N . MET A 1 122 ? 4.93400 -4.13700 -5.46800 1.000 14.90000 555 MET A N 1
ATOM 806 C CA . MET A 1 122 ? 4.40900 -3.77900 -6.77600 1.000 12.02000 555 MET A CA 1
ATOM 807 C C . MET A 1 122 ? 3.26800 -4.70700 -7.17100 1.000 11.21000 555 MET A C 1
ATOM 808 O O . MET A 1 122 ? 3.25000 -5.89400 -6.82600 1.000 11.78000 555 MET A O 1
ATOM 813 N N . THR A 1 123 ? 2.30800 -4.15000 -7.89900 1.000 11.41000 556 THR A N 1
ATOM 814 C CA . THR A 1 123 ? 1.08500 -4.83800 -8.28100 1.000 11.82000 556 THR A CA 1
ATOM 815 C C . THR A 1 123 ? 0.87100 -4.64600 -9.77100 1.000 13.52000 556 THR A C 1
ATOM 816 O O . THR A 1 123 ? 1.53700 -3.82800 -10.41300 1.000 16.30000 556 THR A O 1
ATOM 820 N N . CYS A 1 124 ? -0.07200 -5.41600 -10.32400 1.000 11.44000 557 CYS A N 1
ATOM 821 C CA . CYS A 1 124 ? -0.53600 -5.23700 -11.69900 1.000 11.72000 557 CYS A CA 1
ATOM 822 C C . CYS A 1 124 ? -2.06800 -5.23500 -11.65100 1.000 16.34000 557 CYS A C 1
ATOM 823 O O . CYS A 1 124 ? -2.72400 -6.17600 -12.10900 1.000 19.78000 557 CYS A O 1
ATOM 826 N N . THR A 1 125 ? -2.62700 -4.16600 -11.05900 1.000 16.71000 558 THR A N 1
ATOM 827 C CA . THR A 1 125 ? -4.04900 -4.08800 -10.72800 1.000 18.37000 558 THR A CA 1
ATOM 828 C C . THR A 1 125 ? -4.77200 -2.87200 -11.30400 1.000 18.59000 558 THR A C 1
ATOM 829 O O . THR A 1 125 ? -5.99600 -2.78600 -11.15500 1.000 18.14000 558 THR A O 1
ATOM 833 N N . ARG A 1 126 ? -4.07700 -1.94000 -11.96500 1.000 14.45000 559 ARG A N 1
ATOM 834 C CA . ARG A 1 126 ? -4.71700 -0.66500 -12.28000 1.000 12.87000 559 ARG A CA 1
ATOM 835 C C . ARG A 1 126 ? -5.02000 -0.51500 -13.76300 1.000 14.62000 559 ARG A C 1
ATOM 836 O O . ARG A 1 126 ? -4.14000 -0.73000 -14.60800 1.000 13.22000 559 ARG A O 1
ATOM 844 N N . PRO A 1 127 ? -6.25600 -0.14500 -14.12200 1.000 10.00000 560 PRO A N 1
ATOM 845 C CA . PRO A 1 127 ? -6.63300 -0.13400 -15.53900 1.000 10.90000 560 PRO A CA 1
A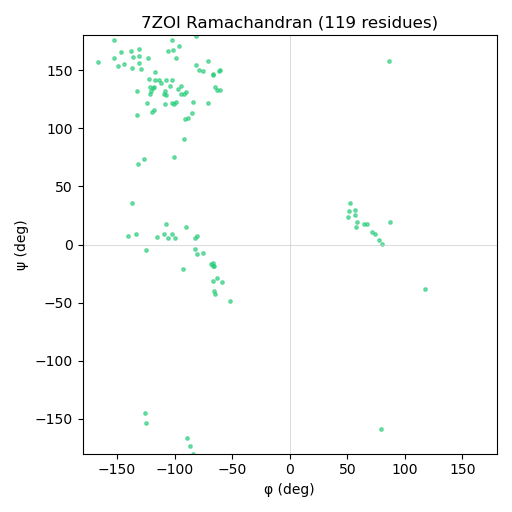TOM 846 C C . PRO A 1 127 ? -6.17400 1.09600 -16.29000 1.000 9.92000 560 PRO A C 1
ATOM 847 O O . PRO A 1 127 ? -6.32200 1.13200 -17.51800 1.000 16.30000 560 PRO A O 1
ATOM 851 N N . THR A 1 128 ? -5.63900 2.10500 -15.60800 1.000 9.09000 561 THR A N 1
ATOM 852 C CA . THR A 1 128 ? -5.05600 3.26400 -16.27300 1.000 12.36000 561 THR A CA 1
ATOM 853 C C . THR A 1 128 ? -3.67800 3.55100 -15.68900 1.000 14.05000 561 THR A C 1
ATOM 854 O O . THR A 1 128 ? -3.38100 3.22400 -14.53800 1.000 13.06000 561 THR A O 1
ATOM 858 N N . ALA A 1 129 ? -2.85600 4.22100 -16.48200 1.000 11.18000 562 ALA A N 1
ATOM 859 C CA . ALA A 1 129 ? -1.47600 4.50300 -16.11500 1.000 11.78000 562 ALA A CA 1
ATOM 860 C C . ALA A 1 129 ? -1.32400 5.98800 -15.80200 1.000 13.25000 562 ALA A C 1
ATOM 861 O O . ALA A 1 129 ? -1.61600 6.84200 -16.64800 1.000 17.98000 562 ALA A O 1
ATOM 863 N N . SER A 1 130 ? -0.89300 6.29400 -14.57600 1.000 12.93000 563 SER A N 1
ATOM 864 C CA . SER A 1 130 ? -0.47300 7.64200 -14.20900 1.000 14.31000 563 SER A CA 1
ATOM 865 C C . SER A 1 130 ? 0.93900 7.55800 -13.64100 1.000 14.05000 563 SER A C 1
ATOM 866 O O . SER A 1 130 ? 1.68100 6.62200 -13.97200 1.000 12.18000 563 SER A O 1
ATOM 869 N N . GLY A 1 131 ? 1.30900 8.50100 -12.76800 1.000 13.07000 564 GLY A N 1
ATOM 870 C CA . GLY A 1 131 ? 2.68100 8.57300 -12.28300 1.000 14.31000 564 GLY A CA 1
ATOM 871 C C . GLY A 1 131 ? 3.20900 7.26100 -11.73700 1.000 13.28000 564 GLY A C 1
ATOM 872 O O . GLY A 1 131 ? 4.31000 6.82500 -12.09200 1.000 11.64000 564 GLY A O 1
ATOM 873 N N . TRP A 1 132 ? 2.43600 6.60500 -10.86500 1.000 12.12000 565 TRP A N 1
ATOM 874 C CA . TRP A 1 132 ? 2.93300 5.40000 -10.20200 1.000 17.00000 565 TRP A CA 1
ATOM 875 C C . TRP A 1 132 ? 3.16300 4.25100 -11.16800 1.000 12.70000 565 TRP A C 1
ATOM 876 O O . TRP A 1 132 ? 3.86300 3.29400 -10.81400 1.000 14.48000 565 TRP A O 1
ATOM 887 N N . GLU A 1 133 ? 2.57000 4.31100 -12.35800 1.000 7.65000 566 GLU A N 1
ATOM 888 C CA . GLU A 1 133 ? 2.66200 3.26500 -13.36500 1.000 10.94000 566 GLU A CA 1
ATOM 889 C C . GLU A 1 133 ? 3.57300 3.66800 -14.50600 1.000 13.14000 566 GLU A C 1
ATOM 890 O O . GLU A 1 133 ? 3.66500 2.94500 -15.50500 1.000 11.62000 566 GLU A O 1
ATOM 896 N N . ALA A 1 134 ? 4.23500 4.81200 -14.39100 1.000 12.43000 567 ALA A N 1
ATOM 897 C CA . ALA A 1 134 ? 5.13600 5.31200 -15.41600 1.000 11.94000 567 ALA A CA 1
ATOM 898 C C . ALA A 1 134 ? 6.55500 5.14800 -14.89700 1.000 12.99000 567 ALA A C 1
ATOM 899 O O . ALA A 1 134 ? 6.86400 5.55500 -13.77000 1.000 14.31000 567 ALA A O 1
ATOM 901 N N . PHE A 1 135 ? 7.41100 4.52800 -15.69700 1.000 10.79000 568 PHE A N 1
ATOM 902 C CA . PHE A 1 135 ? 8.77400 4.25500 -15.27300 1.000 8.80000 568 PHE A CA 1
ATOM 903 C C . PHE A 1 135 ? 9.76500 4.89600 -16.22700 1.000 9.95000 568 PHE A C 1
ATOM 904 O O . PHE A 1 135 ? 9.68300 4.69400 -17.44600 1.000 11.79000 568 PHE A O 1
ATOM 912 N N . GLY A 1 136 ? 10.72200 5.63300 -15.66900 1.000 12.04000 569 GLY A N 1
ATOM 913 C CA . GLY A 1 136 ? 11.89900 5.97600 -16.42800 1.000 10.68000 569 GLY A CA 1
ATOM 914 C C . GLY A 1 136 ? 12.72200 4.73800 -16.71900 1.000 12.11000 569 GLY A C 1
ATOM 915 O O . GLY A 1 136 ? 12.76700 3.79000 -15.93500 1.000 12.71000 569 GLY A O 1
ATOM 916 N N . TYR A 1 137 ? 13.36200 4.73200 -17.88400 1.000 10.12000 570 TYR A N 1
ATOM 917 C CA . TYR A 1 137 ? 14.21500 3.61000 -18.24400 1.000 10.40000 570 TYR A CA 1
ATOM 918 C C . TYR A 1 137 ? 15.30400 4.07900 -19.19300 1.000 13.52000 570 TYR A C 1
ATOM 919 O O . TYR A 1 137 ? 15.20000 5.12600 -19.83100 1.000 12.65000 570 TYR A O 1
ATOM 928 N N . SER A 1 138 ? 16.35800 3.27300 -19.27000 1.000 12.48000 571 SER A N 1
ATOM 929 C CA . SER A 1 138 ? 17.36300 3.37200 -20.31200 1.000 12.90000 571 SER A CA 1
ATOM 930 C C . SER A 1 138 ? 17.85300 1.96300 -20.59300 1.000 12.95000 571 SER A C 1
ATOM 931 O O . SER A 1 138 ? 17.59200 1.03300 -19.82600 1.000 14.94000 571 SER A O 1
ATOM 934 N N . VAL A 1 139 ? 18.56100 1.81500 -21.70800 1.000 17.39000 572 VAL A N 1
ATOM 935 C CA . VAL A 1 139 ? 19.12700 0.53600 -22.11300 1.000 19.03000 572 VAL A CA 1
ATOM 936 C C . VAL A 1 139 ? 20.56100 0.47600 -21.60900 1.000 19.89000 572 VAL A C 1
ATOM 937 O O . VAL A 1 139 ? 21.34000 1.41700 -21.79900 1.000 22.79000 572 VAL A O 1
ATOM 941 N N . VAL A 1 140 ? 20.90800 -0.61200 -20.94100 1.000 21.23000 573 VAL A N 1
ATOM 942 C CA . VAL A 1 140 ? 22.23400 -0.73700 -20.36800 1.000 24.28000 573 VAL A CA 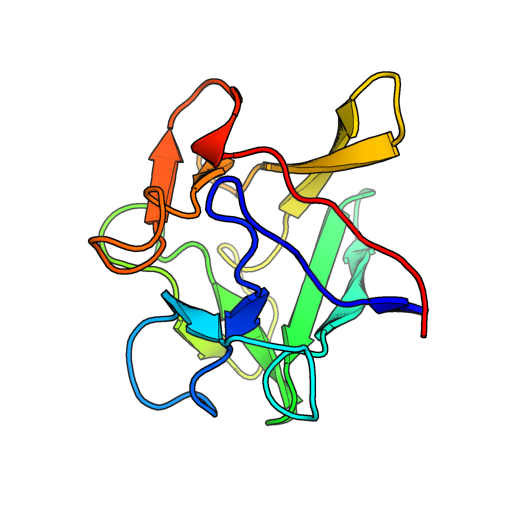1
ATOM 943 C C . VAL A 1 140 ? 23.22700 -1.10500 -21.46600 1.000 26.27000 573 VAL A C 1
ATOM 944 O O . VAL A 1 140 ? 22.95100 -2.00300 -22.26500 1.000 28.13000 573 VAL A O 1
#